Protein AF-A0A9Q1CDZ8-F1 (afdb_monomer_lite)

Organism: Holothuria leucospilota (NCBI:txid206669)

Structure (mmCIF, N/CA/C/O backbone):
data_AF-A0A9Q1CDZ8-F1
#
_entry.id   AF-A0A9Q1CDZ8-F1
#
loop_
_atom_site.group_PDB
_atom_site.id
_atom_site.type_symbol
_atom_site.label_atom_id
_atom_site.label_alt_id
_atom_site.label_comp_id
_atom_site.label_asym_id
_atom_site.label_entity_id
_atom_site.label_seq_id
_atom_site.pdbx_PDB_ins_code
_atom_site.Cartn_x
_atom_site.Cartn_y
_atom_site.Cartn_z
_atom_site.occupancy
_atom_site.B_iso_or_equiv
_atom_site.auth_seq_id
_atom_site.auth_comp_id
_atom_site.auth_asym_id
_atom_site.auth_atom_id
_atom_site.pdbx_PDB_model_num
ATOM 1 N N . MET A 1 1 ? -22.985 17.201 9.966 1.00 65.50 1 MET A N 1
ATOM 2 C CA . MET A 1 1 ? -22.126 16.104 10.467 1.00 65.50 1 MET A CA 1
ATOM 3 C C . MET A 1 1 ? -20.766 16.244 9.810 1.00 65.50 1 MET A C 1
ATOM 5 O O . MET A 1 1 ? -20.726 16.310 8.588 1.00 65.50 1 MET A O 1
ATOM 9 N N . SER A 1 2 ? -19.685 16.348 10.583 1.00 89.31 2 SER A N 1
ATOM 10 C CA . SER A 1 2 ? -18.332 16.372 10.016 1.00 89.31 2 SER A CA 1
ATOM 11 C C . SER A 1 2 ? -17.924 14.976 9.536 1.00 89.31 2 SER A C 1
ATOM 13 O O . SER A 1 2 ? -18.189 13.991 10.225 1.00 89.31 2 SER A O 1
ATOM 15 N N . PHE A 1 3 ? -17.228 14.886 8.402 1.00 90.06 3 PHE A N 1
ATOM 16 C CA . PHE A 1 3 ? -16.678 13.628 7.881 1.00 90.06 3 PHE A CA 1
ATOM 17 C C . PHE A 1 3 ? -15.784 12.915 8.910 1.00 90.06 3 PHE A C 1
ATOM 19 O O . PHE A 1 3 ? -15.895 11.706 9.116 1.00 90.06 3 PHE A O 1
ATOM 26 N N . THR A 1 4 ? -14.971 13.677 9.645 1.00 91.31 4 THR A N 1
ATOM 27 C CA . THR A 1 4 ? -14.109 13.150 10.713 1.00 91.31 4 THR A CA 1
ATOM 28 C C . THR A 1 4 ? -14.899 12.564 11.884 1.00 91.31 4 THR A C 1
ATOM 30 O O . THR A 1 4 ? -14.511 11.531 12.426 1.00 91.31 4 THR A O 1
ATOM 33 N N . GLN A 1 5 ? -16.039 13.163 12.247 1.00 91.19 5 GLN A N 1
ATOM 34 C CA . GLN A 1 5 ? -16.914 12.629 13.299 1.00 91.19 5 GLN A CA 1
ATOM 35 C C . GLN A 1 5 ? -17.573 11.315 12.878 1.00 91.19 5 GLN A C 1
ATOM 37 O O . GLN A 1 5 ? -17.716 10.413 13.705 1.00 91.19 5 GLN A O 1
ATOM 42 N N . THR A 1 6 ? -17.938 11.187 11.602 1.00 90.81 6 THR A N 1
ATOM 43 C CA . THR A 1 6 ? -18.491 9.945 11.052 1.00 90.81 6 THR A CA 1
ATOM 44 C C . THR A 1 6 ? -17.464 8.820 11.113 1.00 90.81 6 THR A C 1
ATOM 46 O O . THR A 1 6 ? -17.766 7.756 11.642 1.00 90.81 6 THR A O 1
ATOM 49 N N . ILE A 1 7 ? -16.229 9.054 10.661 1.00 90.06 7 ILE A N 1
ATOM 50 C CA . ILE A 1 7 ? -15.172 8.030 10.704 1.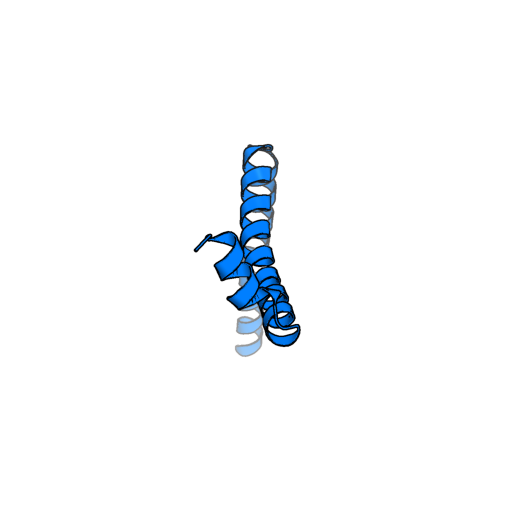00 90.06 7 ILE A CA 1
ATOM 51 C C . ILE A 1 7 ? -14.855 7.628 12.148 1.00 90.06 7 ILE A C 1
ATOM 53 O O . ILE A 1 7 ? -14.741 6.436 12.441 1.00 90.06 7 ILE A O 1
ATOM 57 N N . TYR A 1 8 ? -14.755 8.597 13.063 1.00 89.56 8 TYR A N 1
ATOM 58 C CA . TYR A 1 8 ? -14.493 8.300 14.467 1.00 89.56 8 TYR A CA 1
ATOM 59 C C . TYR A 1 8 ? -15.583 7.409 15.068 1.00 89.56 8 TYR A C 1
ATOM 61 O O . TYR A 1 8 ? -15.279 6.368 15.645 1.00 89.56 8 TYR A O 1
ATOM 69 N N . ASN A 1 9 ? -16.854 7.770 14.877 1.00 88.94 9 ASN A N 1
ATOM 70 C CA . ASN A 1 9 ? -17.968 6.994 15.416 1.00 88.94 9 ASN A CA 1
ATOM 71 C C . ASN A 1 9 ? -18.109 5.606 14.777 1.00 88.94 9 ASN A C 1
ATOM 73 O O . ASN A 1 9 ? -18.533 4.682 15.472 1.00 88.94 9 ASN A O 1
ATOM 77 N N . THR A 1 10 ? -17.760 5.455 13.499 1.00 87.19 10 THR A N 1
ATOM 78 C CA . THR A 1 10 ? -17.922 4.194 12.762 1.00 87.19 10 THR A CA 1
ATOM 79 C C . THR A 1 10 ? -16.755 3.232 12.973 1.00 87.19 10 THR A C 1
ATOM 81 O O . THR A 1 10 ? -16.974 2.034 13.128 1.00 87.19 10 THR A O 1
ATOM 84 N N . VAL A 1 11 ? -15.518 3.733 12.988 1.00 87.69 11 VAL A N 1
ATOM 85 C CA . VAL A 1 11 ? -14.312 2.893 12.925 1.00 87.69 11 VAL A CA 1
ATOM 86 C C . VAL A 1 11 ? -13.523 2.939 14.233 1.00 87.69 11 VAL A C 1
ATOM 88 O O . VAL A 1 11 ? -13.177 1.894 14.782 1.00 87.69 11 VAL A O 1
ATOM 91 N N . PHE A 1 12 ? -13.292 4.137 14.775 1.00 89.94 12 PHE A N 1
ATOM 92 C CA . PHE A 1 12 ? -12.348 4.353 15.881 1.00 89.94 12 PHE A CA 1
ATOM 93 C C . PHE A 1 12 ? -12.973 4.324 17.287 1.00 89.94 12 PHE A C 1
ATOM 95 O O . PHE A 1 12 ? -12.248 4.248 18.274 1.00 89.94 12 PHE A O 1
ATOM 102 N N . ARG A 1 13 ? -14.305 4.372 17.411 1.00 90.50 13 ARG A N 1
ATOM 103 C CA . ARG A 1 13 ? -14.996 4.498 18.707 1.00 90.50 13 ARG A CA 1
ATOM 104 C C . ARG A 1 13 ? -15.052 3.209 19.531 1.00 90.50 13 ARG A C 1
ATOM 106 O O . ARG A 1 13 ? -15.093 3.287 20.756 1.00 90.50 13 ARG A O 1
ATOM 113 N N . ARG A 1 14 ? -15.116 2.033 18.898 1.00 92.12 14 ARG A N 1
ATOM 114 C CA . ARG A 1 14 ? -15.131 0.735 19.598 1.00 92.12 14 ARG A CA 1
ATOM 115 C C . ARG A 1 14 ? -13.809 0.010 19.366 1.00 92.12 14 ARG A C 1
ATOM 117 O O . ARG A 1 14 ? -13.358 -0.094 18.233 1.00 92.12 14 ARG A O 1
ATOM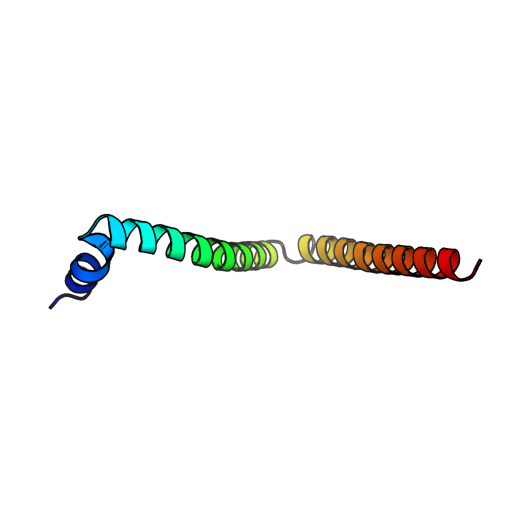 124 N N . THR A 1 15 ? -13.218 -0.554 20.419 1.00 91.38 15 THR A N 1
ATOM 125 C CA . THR A 1 15 ? -11.913 -1.237 20.335 1.00 91.38 15 THR A CA 1
ATOM 126 C C . THR A 1 15 ? -11.920 -2.411 19.353 1.00 91.38 15 THR A C 1
ATOM 128 O O . THR A 1 15 ? -10.939 -2.629 18.650 1.00 91.38 15 THR A O 1
ATOM 131 N N . SER A 1 16 ? -13.036 -3.140 19.245 1.00 90.81 16 SER A N 1
ATOM 132 C CA . SER A 1 16 ? -13.176 -4.256 18.302 1.00 90.81 16 SER A CA 1
ATOM 133 C C . SER A 1 16 ? -13.218 -3.810 16.836 1.00 90.81 16 SER A C 1
ATOM 135 O O . SER A 1 16 ? -12.536 -4.404 16.005 1.00 90.81 16 SER A O 1
ATOM 137 N N . SER A 1 17 ? -13.965 -2.748 16.508 1.00 91.69 17 SER A N 1
ATOM 138 C CA . SER A 1 17 ? -13.976 -2.176 15.151 1.00 91.69 17 SER A CA 1
ATOM 139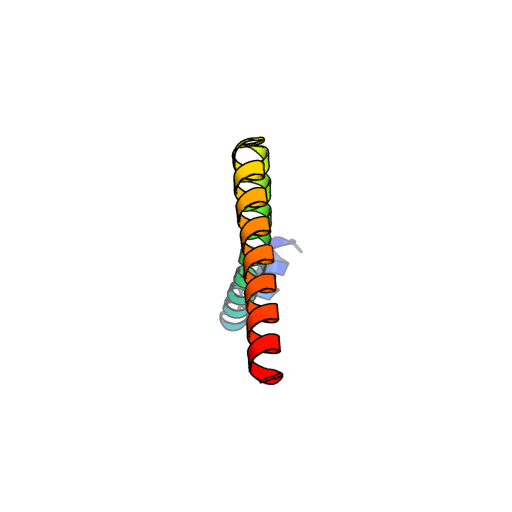 C C . SER A 1 17 ? -12.641 -1.520 14.813 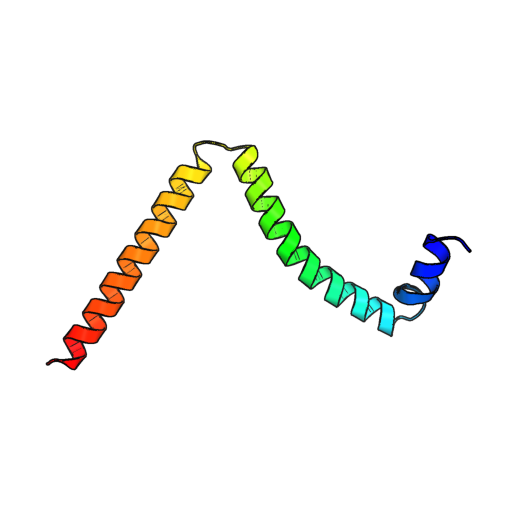1.00 91.69 17 SER A C 1
ATOM 141 O O . SER A 1 17 ? -12.184 -1.606 13.677 1.00 91.69 17 SER A O 1
ATOM 143 N N . TYR A 1 18 ? -11.994 -0.921 15.812 1.00 93.25 18 TYR A N 1
ATOM 144 C CA . TYR A 1 18 ? -10.683 -0.311 15.671 1.00 93.25 18 TYR A CA 1
ATOM 145 C C . TYR A 1 18 ? -9.603 -1.339 15.323 1.00 93.25 18 TYR A C 1
ATOM 147 O O . TYR A 1 18 ? -8.878 -1.156 14.348 1.00 93.25 18 TYR A O 1
ATOM 155 N N . ALA A 1 19 ? -9.534 -2.445 16.067 1.00 95.44 19 ALA A N 1
ATOM 156 C CA . ALA A 1 19 ? -8.584 -3.519 15.792 1.00 95.44 19 ALA A CA 1
ATOM 157 C C . ALA A 1 19 ? -8.795 -4.116 14.392 1.00 95.44 19 ALA A C 1
ATOM 159 O O . ALA A 1 19 ? -7.832 -4.300 13.650 1.00 95.44 19 ALA A O 1
ATOM 160 N N . LEU A 1 20 ? -10.053 -4.347 13.996 1.00 95.00 20 LEU A N 1
ATOM 161 C CA . LEU A 1 20 ? -10.382 -4.836 12.656 1.00 95.00 20 LEU A CA 1
ATOM 162 C C . LEU A 1 20 ? -9.918 -3.856 11.572 1.00 95.00 20 LEU A C 1
ATOM 164 O O . LEU A 1 20 ? -9.320 -4.273 10.583 1.00 95.00 20 LEU A O 1
ATOM 168 N N . ALA A 1 21 ? -10.135 -2.557 11.773 1.00 95.00 21 ALA A N 1
ATOM 169 C CA . ALA A 1 21 ? -9.692 -1.530 10.840 1.00 95.00 21 ALA A CA 1
ATOM 170 C C . ALA A 1 21 ? -8.166 -1.457 10.714 1.00 95.00 21 ALA A C 1
ATOM 172 O O . ALA A 1 21 ? -7.672 -1.250 9.609 1.00 95.00 21 ALA A O 1
ATOM 173 N N . ILE A 1 22 ? -7.423 -1.667 11.807 1.00 95.06 22 ILE A N 1
ATOM 174 C CA . ILE A 1 22 ? -5.957 -1.746 11.764 1.00 95.06 22 ILE A CA 1
ATOM 175 C C . ILE A 1 22 ? -5.506 -2.965 10.965 1.00 95.06 22 ILE A C 1
ATOM 177 O O . ILE A 1 22 ? -4.669 -2.816 10.085 1.00 95.06 22 ILE A O 1
ATOM 181 N N . VAL A 1 23 ? -6.051 -4.154 11.241 1.00 96.88 23 VAL A N 1
ATOM 182 C CA . VAL A 1 23 ? -5.645 -5.389 10.546 1.00 96.88 23 VAL A CA 1
ATOM 183 C C . VAL A 1 23 ? -5.926 -5.282 9.051 1.00 96.88 23 VAL A C 1
ATOM 185 O O . VAL A 1 23 ? -5.043 -5.528 8.234 1.00 96.88 23 VAL A O 1
ATOM 188 N N . VAL A 1 24 ? -7.139 -4.861 8.690 1.00 96.44 24 VAL A N 1
ATOM 189 C CA . VAL A 1 24 ? -7.516 -4.647 7.290 1.00 96.44 24 VAL A CA 1
ATOM 190 C C . VAL A 1 24 ? -6.622 -3.576 6.667 1.00 96.44 24 VAL A C 1
ATOM 192 O O . VAL A 1 24 ? -6.034 -3.806 5.613 1.00 96.44 24 VAL A O 1
ATOM 195 N N . GLY A 1 25 ? -6.463 -2.436 7.343 1.00 96.19 25 GLY A N 1
ATOM 196 C CA . GLY A 1 25 ? -5.602 -1.348 6.897 1.00 96.19 25 GLY A CA 1
ATOM 197 C C . GLY A 1 25 ? -4.168 -1.804 6.643 1.00 96.19 25 GLY A C 1
ATOM 198 O O . GLY A 1 25 ? -3.624 -1.471 5.601 1.00 96.19 25 GLY A O 1
ATOM 199 N N . ALA A 1 26 ? -3.589 -2.613 7.529 1.00 96.75 26 ALA A N 1
ATOM 200 C CA . ALA A 1 26 ? -2.229 -3.126 7.404 1.00 96.75 26 ALA A CA 1
ATOM 201 C C . ALA A 1 26 ? -2.055 -4.031 6.176 1.00 96.75 26 ALA A C 1
ATOM 203 O O . ALA A 1 26 ? -1.112 -3.832 5.420 1.00 96.75 26 ALA A O 1
ATOM 204 N N . VAL A 1 27 ? -2.987 -4.959 5.926 1.00 96.50 27 VAL A N 1
ATOM 205 C CA . VAL A 1 27 ? -2.917 -5.856 4.756 1.00 96.50 27 VAL A CA 1
ATOM 206 C C . VAL A 1 27 ? -3.022 -5.075 3.444 1.00 96.50 27 VAL A C 1
ATOM 208 O O . VAL A 1 27 ? -2.292 -5.347 2.491 1.00 96.50 27 VAL A O 1
ATOM 211 N N . PHE A 1 28 ? -3.918 -4.086 3.375 1.00 97.19 28 PHE A N 1
ATOM 212 C CA . PHE A 1 28 ? -4.016 -3.223 2.194 1.00 97.19 28 PHE A CA 1
ATOM 213 C C . PHE A 1 28 ? -2.793 -2.315 2.045 1.00 97.19 28 PHE A C 1
ATOM 215 O O . PHE A 1 28 ? -2.317 -2.105 0.930 1.00 97.19 28 PHE A O 1
ATOM 222 N N . PHE A 1 29 ? -2.279 -1.795 3.159 1.00 96.44 29 PHE A N 1
ATOM 223 C CA . PHE A 1 29 ? -1.106 -0.935 3.182 1.00 96.44 29 PHE A CA 1
ATOM 224 C C . PHE A 1 29 ? 0.137 -1.680 2.706 1.00 96.44 29 PHE A C 1
ATOM 226 O O . PHE A 1 29 ? 0.825 -1.141 1.856 1.00 96.44 29 PHE A O 1
ATOM 233 N N . GLU A 1 30 ? 0.381 -2.911 3.163 1.00 96.19 30 GLU A N 1
ATOM 234 C CA . GLU A 1 30 ? 1.493 -3.764 2.710 1.00 96.19 30 GLU A CA 1
ATOM 235 C C . GLU A 1 30 ? 1.510 -3.868 1.179 1.00 96.19 30 GLU A C 1
ATOM 237 O O . GLU A 1 30 ? 2.457 -3.439 0.529 1.00 96.19 30 GLU A O 1
ATOM 242 N N . ARG A 1 31 ? 0.392 -4.294 0.578 1.00 95.06 31 ARG A N 1
ATOM 243 C CA . ARG A 1 31 ? 0.288 -4.459 -0.882 1.00 95.06 31 ARG A CA 1
ATOM 244 C C . ARG A 1 31 ? 0.491 -3.160 -1.652 1.00 95.06 31 ARG A C 1
ATOM 246 O O . ARG A 1 31 ? 1.084 -3.166 -2.729 1.00 95.06 31 ARG A O 1
ATOM 253 N N . PHE A 1 32 ? -0.051 -2.065 -1.130 1.00 96.62 32 PHE A N 1
ATOM 254 C CA . PHE A 1 32 ? 0.029 -0.770 -1.786 1.00 96.62 32 PHE A CA 1
ATOM 255 C C . PHE A 1 32 ? 1.425 -0.156 -1.655 1.00 96.62 32 PHE A C 1
ATOM 257 O O . PHE A 1 32 ? 1.949 0.379 -2.628 1.00 96.62 32 PHE A O 1
ATOM 264 N N . PHE A 1 33 ? 2.039 -0.255 -0.476 1.00 95.00 33 PHE A N 1
ATOM 265 C CA . PHE A 1 33 ? 3.362 0.299 -0.210 1.00 95.00 33 PHE A CA 1
ATOM 266 C C . PHE A 1 33 ? 4.484 -0.516 -0.830 1.00 95.00 33 PHE A C 1
ATOM 268 O O . PHE A 1 33 ? 5.459 0.098 -1.247 1.00 95.00 33 PHE A O 1
ATOM 275 N N . ASP A 1 34 ? 4.336 -1.831 -0.981 1.00 92.69 34 ASP A N 1
ATOM 276 C CA . ASP A 1 34 ? 5.289 -2.629 -1.755 1.00 92.69 34 ASP A CA 1
ATOM 277 C C . ASP A 1 34 ? 5.324 -2.144 -3.212 1.00 92.69 34 ASP A C 1
ATOM 279 O O . ASP A 1 34 ? 6.374 -1.764 -3.725 1.00 92.69 34 ASP A O 1
ATOM 283 N N . GLN A 1 35 ? 4.157 -2.038 -3.860 1.00 92.56 35 GLN A N 1
ATOM 284 C CA . GLN A 1 35 ? 4.081 -1.576 -5.252 1.00 92.56 35 GLN A CA 1
ATOM 285 C C . GLN A 1 35 ? 4.517 -0.120 -5.425 1.00 92.56 35 GLN A C 1
ATOM 287 O O . GLN A 1 35 ? 5.183 0.221 -6.404 1.00 92.56 35 GLN A O 1
ATOM 292 N N . LEU A 1 36 ? 4.135 0.757 -4.494 1.00 94.25 36 LEU A N 1
ATOM 293 C CA . LEU A 1 36 ? 4.574 2.147 -4.521 1.00 94.25 36 LEU A CA 1
ATOM 294 C C . LEU A 1 36 ? 6.071 2.282 -4.265 1.00 94.25 36 LEU A C 1
ATOM 296 O O . LEU A 1 36 ? 6.714 3.102 -4.913 1.00 94.25 36 LEU A O 1
ATOM 300 N N . GLY A 1 37 ? 6.603 1.524 -3.309 1.00 92.69 37 GLY A N 1
ATOM 301 C CA . GLY A 1 37 ? 8.011 1.532 -2.943 1.00 92.69 37 GLY A CA 1
ATOM 302 C C . GLY A 1 37 ? 8.869 1.122 -4.127 1.00 92.69 37 GLY A C 1
ATOM 303 O O . GLY A 1 37 ? 9.746 1.889 -4.524 1.00 92.69 37 GLY A O 1
ATOM 304 N N . ASP A 1 38 ? 8.539 -0.011 -4.747 1.00 89.75 38 ASP A N 1
ATOM 305 C CA . ASP A 1 38 ? 9.201 -0.486 -5.962 1.00 89.75 38 ASP A CA 1
ATOM 306 C C . ASP A 1 38 ? 9.097 0.552 -7.087 1.00 89.75 38 ASP A C 1
ATOM 308 O O . ASP A 1 38 ? 10.109 0.951 -7.659 1.00 89.75 38 ASP A O 1
ATOM 312 N N . GLY A 1 39 ? 7.898 1.083 -7.350 1.00 88.38 39 GLY A N 1
ATOM 313 C CA . GLY A 1 39 ? 7.686 2.055 -8.424 1.00 88.38 39 GLY A CA 1
ATOM 314 C C . GLY A 1 39 ? 8.419 3.386 -8.215 1.00 88.38 39 GLY A C 1
ATOM 315 O O . GLY A 1 39 ? 8.977 3.948 -9.161 1.00 88.38 39 GLY A O 1
ATOM 316 N N . LEU A 1 40 ? 8.444 3.902 -6.985 1.00 91.19 40 LEU A N 1
ATOM 317 C CA . LEU A 1 40 ? 9.152 5.137 -6.652 1.00 91.19 40 LEU A CA 1
ATOM 318 C C . LEU A 1 40 ? 10.666 4.928 -6.701 1.00 91.19 40 LEU A C 1
ATOM 320 O O . LEU A 1 40 ? 11.388 5.775 -7.230 1.00 91.19 40 LEU A O 1
ATOM 324 N N . PHE A 1 41 ? 11.144 3.797 -6.190 1.00 87.38 41 PHE A N 1
ATOM 325 C CA . PHE A 1 41 ? 12.557 3.452 -6.216 1.00 87.38 41 PHE A CA 1
ATOM 326 C C . PHE A 1 41 ? 13.060 3.247 -7.648 1.00 87.38 41 PHE A C 1
ATOM 328 O O . PHE A 1 41 ? 14.086 3.820 -8.023 1.00 87.38 41 PHE A O 1
ATOM 335 N N . ASP A 1 42 ? 12.302 2.528 -8.476 1.00 86.38 42 ASP A N 1
ATOM 336 C CA . ASP A 1 42 ? 12.569 2.352 -9.904 1.00 86.38 42 ASP A CA 1
ATOM 337 C C . ASP A 1 42 ? 12.563 3.690 -10.643 1.00 86.38 42 ASP A C 1
ATOM 339 O O . ASP A 1 42 ? 13.398 3.928 -11.518 1.00 86.38 42 ASP A O 1
ATOM 343 N N . TYR A 1 43 ? 11.645 4.591 -10.279 1.00 86.38 43 TYR A N 1
ATOM 344 C CA . TYR A 1 43 ? 11.586 5.928 -10.855 1.00 86.38 43 TYR A CA 1
ATOM 345 C C . TYR A 1 43 ? 12.814 6.774 -10.495 1.00 86.38 43 TYR A C 1
ATOM 347 O O . TYR A 1 43 ? 13.292 7.543 -11.333 1.00 86.38 43 TYR A O 1
ATOM 355 N N . MET A 1 44 ? 13.324 6.641 -9.272 1.00 89.06 44 MET A N 1
ATOM 356 C CA . MET A 1 44 ? 14.502 7.374 -8.808 1.00 89.06 44 MET A CA 1
ATOM 357 C C . MET A 1 44 ? 15.810 6.789 -9.355 1.00 89.06 44 MET A C 1
ATOM 359 O O . MET A 1 44 ? 16.708 7.547 -9.710 1.00 89.06 44 MET A O 1
ATOM 363 N N . ASN A 1 45 ? 15.903 5.463 -9.480 1.00 86.31 45 ASN A N 1
ATOM 364 C CA . ASN A 1 45 ? 17.115 4.740 -9.880 1.00 86.31 45 ASN A CA 1
ATOM 365 C C . ASN A 1 45 ? 17.018 4.138 -11.292 1.00 86.31 45 ASN A C 1
ATOM 367 O O . ASN A 1 45 ? 17.546 3.051 -11.564 1.00 86.31 45 ASN A O 1
ATOM 371 N N . LYS A 1 46 ? 16.349 4.853 -12.207 1.00 74.81 46 LYS A N 1
ATOM 372 C CA . LYS A 1 46 ? 16.164 4.427 -13.602 1.00 74.81 46 LYS A CA 1
ATOM 373 C C . LYS A 1 46 ? 17.502 4.032 -14.238 1.00 74.81 46 LYS A C 1
ATOM 375 O O . LYS A 1 46 ? 18.418 4.843 -14.328 1.00 74.81 46 LYS A O 1
ATOM 380 N N . GLY A 1 47 ? 17.588 2.788 -14.713 1.00 66.19 47 GLY A N 1
ATOM 381 C CA . GLY A 1 47 ? 18.716 2.260 -15.492 1.00 66.19 47 GLY A CA 1
ATOM 382 C C . GLY A 1 47 ? 19.547 1.183 -14.788 1.00 66.19 47 GLY A C 1
ATOM 383 O O . GLY A 1 47 ? 19.871 0.178 -15.413 1.00 66.19 47 GLY A O 1
ATOM 384 N N . MET A 1 48 ? 19.840 1.328 -13.493 1.00 66.62 48 MET A N 1
ATOM 385 C CA . MET A 1 48 ? 20.631 0.334 -12.745 1.00 66.62 48 MET A CA 1
ATOM 386 C C . MET A 1 48 ? 19.747 -0.792 -12.193 1.00 66.62 48 MET A C 1
ATOM 388 O O . MET A 1 48 ? 20.024 -1.977 -12.385 1.00 66.62 48 MET A O 1
ATOM 392 N N . GLN A 1 49 ? 18.635 -0.406 -11.570 1.00 66.69 49 GLN A N 1
ATOM 393 C CA . GLN A 1 49 ? 17.675 -1.302 -10.926 1.00 66.69 49 GLN A CA 1
ATOM 394 C C . GLN A 1 49 ? 16.947 -2.190 -11.949 1.00 66.69 49 GLN A C 1
ATOM 396 O O . GLN A 1 49 ? 16.900 -3.413 -11.807 1.00 66.69 49 GLN A O 1
ATOM 401 N N . SER A 1 50 ? 16.466 -1.594 -13.048 1.00 65.38 50 SER A N 1
ATOM 402 C CA . SER A 1 50 ? 15.707 -2.302 -14.089 1.00 65.38 50 SER A CA 1
ATOM 403 C C . SER A 1 50 ? 16.529 -3.392 -14.781 1.00 65.38 50 SER A C 1
ATOM 405 O O . SER A 1 50 ? 16.005 -4.463 -15.077 1.00 65.38 50 SER A O 1
ATOM 407 N N . HIS A 1 51 ? 17.827 -3.157 -15.008 1.00 65.88 51 HIS A N 1
ATOM 408 C CA . HIS A 1 51 ? 18.710 -4.157 -15.610 1.00 65.88 51 HIS A CA 1
ATOM 409 C C . HIS A 1 51 ? 18.984 -5.320 -14.645 1.00 65.88 51 HIS A C 1
ATOM 411 O O . HIS A 1 51 ? 18.937 -6.487 -15.040 1.00 65.88 51 HIS A O 1
ATOM 417 N N . MET A 1 52 ? 19.220 -5.020 -13.366 1.00 72.25 52 MET A N 1
ATOM 418 C CA . MET A 1 52 ? 19.460 -6.036 -12.341 1.00 72.25 52 MET A CA 1
ATOM 419 C C . MET A 1 52 ? 18.227 -6.927 -12.122 1.00 72.25 52 MET A C 1
ATOM 421 O O . MET A 1 52 ? 18.341 -8.156 -12.137 1.00 72.25 52 MET A O 1
ATOM 425 N N . GLN A 1 53 ? 17.039 -6.329 -11.997 1.00 69.44 53 GLN A N 1
ATOM 426 C CA . GLN A 1 53 ? 15.793 -7.067 -11.778 1.00 69.44 53 GLN A CA 1
ATOM 427 C C . GLN A 1 53 ? 15.375 -7.878 -13.018 1.00 69.44 53 GLN A C 1
ATOM 429 O O . GLN A 1 53 ? 14.949 -9.033 -12.899 1.00 69.44 53 GLN A O 1
ATOM 434 N N . ALA A 1 54 ? 15.568 -7.328 -14.223 1.00 76.12 54 ALA A N 1
ATOM 435 C CA . ALA A 1 54 ? 15.328 -8.056 -15.468 1.00 76.12 54 ALA A CA 1
ATOM 436 C C . ALA A 1 54 ? 16.256 -9.274 -15.607 1.00 76.12 54 ALA A C 1
ATOM 438 O O . ALA A 1 54 ? 15.798 -10.350 -15.984 1.00 76.12 54 ALA A O 1
ATOM 439 N N . THR A 1 55 ? 17.536 -9.137 -15.249 1.00 81.94 55 THR A N 1
ATOM 440 C CA . THR A 1 55 ? 18.507 -10.240 -15.351 1.00 81.94 55 THR A CA 1
ATOM 441 C C . THR A 1 55 ? 18.188 -11.360 -14.357 1.00 81.94 55 THR A C 1
ATOM 443 O O . THR A 1 55 ? 18.118 -12.525 -14.746 1.00 81.94 55 THR A O 1
ATOM 446 N N . CYS A 1 56 ? 17.907 -11.017 -13.095 1.00 79.69 56 CYS A N 1
ATOM 447 C CA . CYS A 1 56 ? 17.604 -11.997 -12.047 1.00 79.69 56 CYS A CA 1
ATOM 448 C C . CYS A 1 56 ? 16.276 -12.741 -12.301 1.00 79.69 56 CYS A C 1
ATOM 450 O O . CYS A 1 56 ? 16.201 -13.964 -12.175 1.00 79.69 56 CYS A O 1
ATOM 452 N N . SER A 1 57 ? 15.231 -12.028 -12.740 1.00 81.50 57 SER A N 1
ATOM 453 C CA . SER A 1 57 ? 13.940 -12.656 -13.064 1.00 81.50 57 SER A CA 1
ATOM 454 C C . SER A 1 57 ? 14.013 -13.583 -14.280 1.00 81.50 57 SER A C 1
ATOM 456 O O . SER A 1 57 ? 13.312 -14.597 -14.317 1.00 81.50 57 SER A O 1
ATOM 458 N N . LYS A 1 58 ? 14.868 -13.263 -15.258 1.00 83.62 58 LYS A N 1
ATOM 459 C CA . LYS A 1 58 ? 15.127 -14.115 -16.420 1.00 83.62 58 LYS A CA 1
ATOM 460 C C . LYS A 1 58 ? 15.864 -15.391 -16.009 1.00 83.62 58 LYS A C 1
ATOM 462 O O . LYS A 1 58 ? 15.358 -16.476 -16.268 1.00 83.62 58 LYS A O 1
ATOM 467 N N . GLN A 1 59 ? 16.948 -15.256 -15.242 1.00 91.50 59 GLN A N 1
ATOM 468 C CA . GLN A 1 59 ? 17.714 -16.392 -14.718 1.00 91.50 59 GLN A CA 1
ATOM 469 C C . GLN A 1 59 ? 16.838 -17.372 -13.919 1.00 91.50 59 GLN A C 1
ATOM 471 O O . GLN A 1 59 ? 16.964 -18.583 -14.062 1.00 91.50 59 GLN A O 1
ATOM 476 N N . TRP A 1 60 ? 15.922 -16.869 -13.089 1.00 83.94 60 TRP A N 1
ATOM 477 C CA . TRP A 1 60 ? 15.024 -17.723 -12.310 1.00 83.94 60 TRP A CA 1
ATOM 478 C C . TRP A 1 60 ? 14.033 -18.518 -13.171 1.00 83.94 60 TRP A C 1
ATOM 480 O O . TRP A 1 60 ? 13.702 -19.657 -12.839 1.00 83.94 60 TRP A O 1
ATOM 490 N N . LYS A 1 61 ? 13.543 -17.933 -14.270 1.00 90.75 61 LYS A N 1
ATOM 491 C CA . LYS A 1 61 ? 12.660 -18.639 -15.212 1.00 90.75 61 LYS A CA 1
ATOM 492 C C . LYS A 1 61 ? 13.412 -19.749 -15.931 1.00 90.75 61 LYS A C 1
ATOM 494 O O . LYS A 1 61 ? 12.892 -20.859 -15.993 1.00 90.75 61 LYS A O 1
ATOM 499 N N . ASP A 1 62 ? 14.628 -19.457 -16.376 1.00 92.12 62 ASP A N 1
ATOM 500 C CA . ASP A 1 62 ? 15.490 -20.435 -17.038 1.00 92.12 62 ASP A CA 1
ATOM 501 C C . ASP A 1 62 ? 15.785 -21.612 -16.089 1.00 92.12 62 ASP A C 1
ATOM 503 O O . ASP A 1 62 ? 15.549 -22.766 -16.433 1.00 92.12 62 ASP A O 1
ATOM 507 N N . LEU A 1 63 ? 16.137 -21.328 -14.828 1.00 94.50 63 LEU A N 1
ATOM 508 C CA . LEU A 1 63 ? 16.362 -22.356 -13.802 1.00 94.50 63 LEU A CA 1
ATOM 509 C C . LEU A 1 63 ? 15.128 -23.222 -13.518 1.00 94.50 63 LEU A C 1
ATOM 511 O O . LEU A 1 63 ? 15.243 -24.429 -13.311 1.00 94.50 63 LEU A O 1
ATOM 515 N N . LYS A 1 64 ? 13.938 -22.619 -13.476 1.00 94.88 64 LYS A N 1
ATOM 516 C CA . LYS A 1 64 ? 12.687 -23.369 -13.292 1.00 94.88 64 LYS A CA 1
ATOM 517 C C . LYS A 1 64 ? 12.397 -24.288 -14.468 1.00 94.88 64 LYS A C 1
ATOM 519 O O . LYS A 1 64 ? 11.884 -25.385 -14.263 1.00 94.88 64 LYS A O 1
ATOM 524 N N . GLN A 1 65 ? 12.703 -23.832 -15.675 1.00 94.31 65 GLN A N 1
ATOM 525 C CA . GLN A 1 65 ? 12.524 -24.621 -16.880 1.00 94.31 65 GLN A CA 1
ATOM 526 C C . GLN A 1 65 ? 13.501 -25.802 -16.908 1.00 94.31 65 GLN A C 1
ATOM 528 O O . GLN A 1 65 ? 13.071 -26.926 -17.153 1.00 94.31 65 GLN A O 1
ATOM 533 N N . ASP A 1 66 ? 14.763 -25.581 -16.539 1.00 94.31 66 ASP A N 1
ATOM 534 C CA . ASP A 1 66 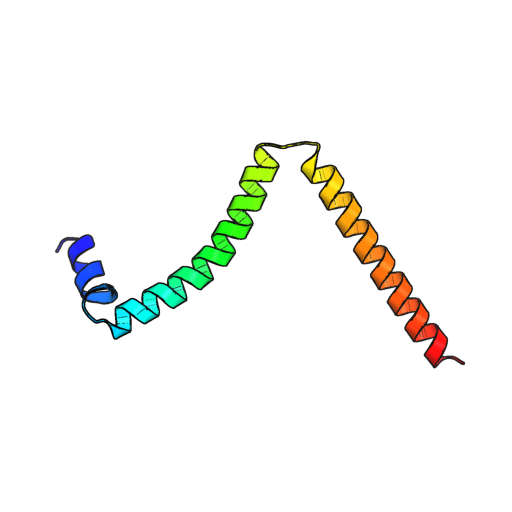? 15.759 -26.649 -16.397 1.00 94.31 66 ASP A CA 1
ATOM 535 C C . ASP A 1 66 ? 15.359 -27.684 -15.335 1.00 94.31 66 ASP A C 1
ATOM 537 O O . ASP A 1 66 ? 15.524 -28.888 -15.538 1.00 94.31 66 ASP A O 1
ATOM 541 N N . LEU A 1 67 ? 14.807 -27.235 -14.203 1.00 94.69 67 LEU A N 1
ATOM 542 C CA . LEU A 1 67 ? 14.289 -28.127 -13.162 1.00 94.69 67 LEU A CA 1
ATOM 543 C C . LEU A 1 67 ? 13.118 -28.976 -13.668 1.00 94.69 67 LEU A C 1
ATOM 545 O O . LEU A 1 67 ? 13.108 -30.180 -13.432 1.00 94.69 67 LEU A O 1
ATOM 549 N N . ALA A 1 68 ? 12.167 -28.377 -14.388 1.00 94.00 68 ALA A N 1
ATOM 550 C CA . ALA A 1 68 ? 11.028 -29.103 -14.946 1.00 94.00 68 ALA A CA 1
ATOM 551 C C . ALA A 1 68 ? 11.462 -30.159 -15.980 1.00 94.00 68 ALA A C 1
ATOM 553 O O . ALA A 1 68 ? 10.941 -31.269 -15.971 1.00 94.00 68 ALA A O 1
ATOM 554 N N . LEU A 1 69 ? 12.451 -29.836 -16.822 1.00 92.38 69 LEU A N 1
ATOM 555 C CA . LEU A 1 69 ? 13.010 -30.770 -17.806 1.00 92.38 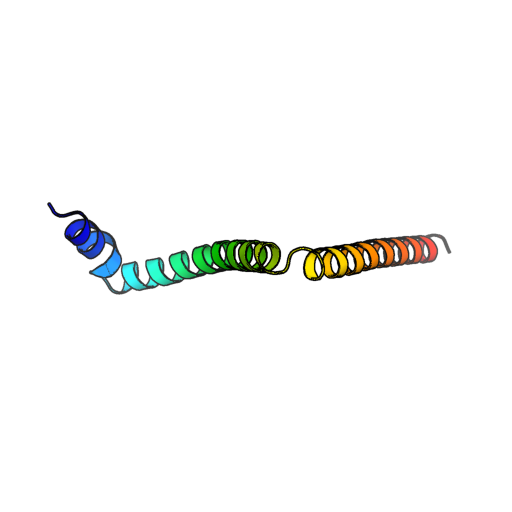69 LEU A CA 1
ATOM 556 C C . LEU A 1 69 ? 13.744 -31.947 -17.151 1.00 92.38 69 LEU A C 1
ATOM 558 O O . LEU A 1 69 ? 13.668 -33.073 -17.640 1.00 92.38 69 LEU A O 1
ATOM 562 N N . ARG A 1 70 ? 14.442 -31.702 -16.035 1.00 91.56 70 ARG A N 1
ATOM 563 C CA . ARG A 1 70 ? 15.068 -32.775 -15.249 1.00 91.56 70 ARG A CA 1
ATOM 564 C C . ARG A 1 70 ? 14.029 -33.718 -14.658 1.00 91.56 70 ARG A C 1
ATOM 566 O O . ARG A 1 70 ? 14.179 -34.920 -14.802 1.00 91.56 70 ARG A O 1
ATOM 573 N N . GLN A 1 71 ? 12.958 -33.175 -14.079 1.00 91.56 71 GLN A N 1
ATOM 574 C CA . GLN A 1 71 ? 11.887 -33.996 -13.511 1.00 91.56 71 GLN A CA 1
ATOM 575 C C . GLN A 1 71 ? 11.199 -34.878 -14.560 1.00 91.56 71 GLN A C 1
ATOM 577 O O . GLN A 1 71 ? 10.919 -36.028 -14.259 1.00 91.56 71 GLN A O 1
ATOM 582 N N . SER A 1 72 ? 10.977 -34.387 -15.786 1.00 86.12 72 SER A N 1
ATOM 583 C CA . SER A 1 72 ? 10.432 -35.233 -16.859 1.00 86.12 72 SER A CA 1
ATOM 584 C C . SER A 1 72 ? 11.408 -36.317 -17.323 1.00 86.12 72 SER A C 1
ATOM 586 O O . SER A 1 72 ? 10.978 -37.406 -17.668 1.00 86.12 72 SER A O 1
ATOM 588 N N . SER A 1 73 ? 12.718 -36.043 -17.314 1.00 87.94 73 SER A N 1
ATOM 589 C CA . SER A 1 73 ? 13.722 -37.037 -17.714 1.00 87.94 73 SER A CA 1
ATOM 590 C C . SER A 1 73 ? 13.808 -38.211 -16.738 1.00 87.94 73 SER A C 1
ATOM 592 O O . SER A 1 73 ? 14.080 -39.319 -17.180 1.00 87.94 73 SER A O 1
ATOM 594 N N . ASP A 1 74 ? 13.589 -37.970 -15.442 1.00 87.25 74 ASP A N 1
ATOM 595 C CA . ASP A 1 74 ? 13.603 -39.016 -14.412 1.00 87.25 74 ASP A CA 1
ATOM 596 C C . ASP A 1 74 ? 12.328 -39.892 -14.439 1.00 87.25 74 ASP A C 1
ATOM 598 O O . ASP A 1 74 ? 12.315 -40.967 -13.848 1.00 87.25 74 ASP A O 1
ATOM 602 N N . GLU A 1 75 ? 11.241 -39.440 -15.083 1.00 77.06 75 GLU A N 1
ATOM 603 C CA . GLU A 1 75 ? 9.985 -40.204 -15.220 1.00 77.06 75 GLU A CA 1
ATOM 604 C C . GLU A 1 75 ? 9.976 -41.145 -16.440 1.00 77.06 75 GLU A C 1
ATOM 606 O O . GLU A 1 75 ? 9.198 -42.101 -16.464 1.00 77.06 75 GLU A O 1
ATOM 611 N N . ASP A 1 76 ? 10.825 -40.881 -17.438 1.00 75.81 76 ASP A N 1
ATOM 612 C CA . ASP A 1 76 ? 10.916 -41.647 -18.690 1.00 75.81 76 ASP A CA 1
ATOM 613 C C . ASP A 1 76 ? 11.961 -42.795 -18.644 1.00 75.81 76 ASP A C 1
ATOM 615 O O . ASP A 1 76 ? 12.056 -43.566 -19.606 1.00 75.81 76 ASP A O 1
ATOM 619 N N . GLU A 1 77 ? 12.740 -42.917 -17.557 1.00 62.91 77 GLU A N 1
ATOM 620 C CA . GLU A 1 77 ? 13.770 -43.956 -17.313 1.00 62.91 77 GLU A CA 1
ATOM 621 C C . GLU A 1 77 ? 13.268 -45.079 -16.381 1.00 62.91 77 GLU A C 1
ATOM 623 O O . GLU A 1 77 ? 13.515 -46.268 -16.705 1.00 62.91 77 GLU A O 1
#

Secondary structure (DSSP, 8-state):
--HHHHHIIIIISSHHHHHHHHHHHHHHHHHHHHHHHHHHHHHHSTTHHHHHHHHHHHHHHHHHHHHHHHHHHHH--

InterPro domains:
  IPR008027 Cytochrome b-c1 complex subunit 9 [PF05365] (5-49)
  IPR008027 Cytochrome b-c1 complex subunit 9 [PTHR12980] (1-72)
  IPR036656 Cytochrome b-c1 complex subunit 9 superfamily [G3DSA:1.20.5.260] (1-55)
  IPR036656 Cytochrome b-c1 complex subunit 9 superfamily [SSF81514] (1-66)

Sequence (77 aa):
MSFTQTIYNTVFRRTSSYALAIVVGAVFFERFFDQLGDGLFDYMNKGMQSHMQATCSKQWKDLKQDLALRQSSDEDE

pLDDT: mean 87.61, std 9.14, range [62.91, 97.19]

Radius of gyration: 23.24 Å; chains: 1; bounding box: 43×60×39 Å

Foldseek 3Di:
DDPVVVCCVQQVVDPVSVVVCVVVVVVVCVVVCVVVVVVVVCVVPPPPVVVVVVVVVVVVVVVVVVVVVVVVVVVVD